Protein AF-A0A392UDD7-F1 (afdb_monomer_lite)

Secondary structure (DSSP, 8-state):
-HHHHTTT---TTHHHHHHHHHHH-HHHHHHS---PPP-SS--PPPPPSSTTS---------PPP-

Sequence (66 aa):
MYQDLKENFWWPNMKTEIAEFVSHCVVCQQVKIEHQKPAGLLQPLKIPTWKWEHITMDFVSGLPRT

Organism: NCBI:txid97028

pLDDT: mean 90.3, std 6.09, range [73.19, 97.56]

Radius of gyration: 23.95 Å; chains: 1; bounding box: 49×41×50 Å

Foldseek 3Di:
DLVVCVVPDDDPCSVVVVVVVLVPDPVSVVPDDPPDDPPPDDDDDDDDPDPPPDDDDDDDDDDDDD

InterPro domains:
  IPR041588 Integrase zinc-binding domain [PF17921] (1-32)

Structure (mmCIF, N/CA/C/O backbone):
data_AF-A0A392UDD7-F1
#
_entry.id   AF-A0A392UDD7-F1
#
loop_
_atom_site.group_PDB
_atom_site.id
_atom_site.type_symbol
_atom_site.label_atom_id
_atom_site.label_alt_id
_atom_site.label_comp_id
_atom_site.label_asym_id
_atom_site.label_entity_id
_atom_site.label_seq_id
_atom_site.pdbx_PDB_ins_code
_atom_site.Cartn_x
_atom_site.Cartn_y
_atom_site.Cartn_z
_atom_site.occupancy
_atom_site.B_iso_or_equiv
_atom_site.auth_seq_id
_atom_site.auth_comp_id
_atom_site.auth_asym_id
_atom_site.auth_atom_id
_atom_site.pdbx_PDB_model_num
ATOM 1 N N . MET A 1 1 ? 10.066 -6.606 -14.113 1.00 84.44 1 MET A N 1
ATOM 2 C CA . MET A 1 1 ? 9.993 -6.075 -15.492 1.00 84.44 1 MET A CA 1
ATOM 3 C C . MET A 1 1 ? 11.133 -5.122 -15.802 1.00 84.44 1 MET A C 1
ATOM 5 O O . MET A 1 1 ? 12.038 -5.548 -16.493 1.00 84.44 1 MET A O 1
ATOM 9 N N . TYR A 1 2 ? 11.170 -3.884 -15.284 1.00 91.12 2 TYR A N 1
ATOM 10 C CA . TYR A 1 2 ? 12.316 -2.994 -15.566 1.00 91.12 2 TYR A CA 1
ATOM 11 C C . TYR A 1 2 ? 13.656 -3.578 -15.086 1.00 91.12 2 TYR A C 1
ATOM 13 O O . TYR A 1 2 ? 14.639 -3.532 -15.814 1.00 91.12 2 TYR A O 1
ATOM 21 N N . GLN A 1 3 ? 13.679 -4.146 -13.874 1.00 91.38 3 GLN A N 1
ATOM 22 C CA . GLN A 1 3 ? 14.894 -4.730 -13.295 1.00 91.38 3 GLN A CA 1
ATOM 23 C C . GLN A 1 3 ? 15.409 -5.948 -14.073 1.00 91.38 3 GLN A C 1
ATOM 25 O O . GLN A 1 3 ? 16.615 -6.137 -14.103 1.00 91.38 3 GLN A O 1
ATOM 30 N N . ASP A 1 4 ? 14.526 -6.705 -14.727 1.00 93.31 4 ASP A N 1
ATOM 31 C CA . ASP A 1 4 ? 14.903 -7.897 -15.500 1.00 93.31 4 ASP A CA 1
ATOM 32 C C . ASP A 1 4 ? 15.338 -7.500 -16.923 1.00 93.31 4 ASP A C 1
ATOM 34 O O . ASP A 1 4 ? 16.315 -8.004 -17.465 1.00 93.31 4 ASP A O 1
ATOM 38 N N . LEU A 1 5 ? 14.637 -6.538 -17.536 1.00 93.75 5 LEU A N 1
ATOM 39 C CA . LEU A 1 5 ? 14.927 -6.081 -18.899 1.00 93.75 5 LEU A CA 1
ATOM 40 C C . LEU A 1 5 ? 16.220 -5.264 -18.986 1.00 93.75 5 LEU A C 1
ATOM 42 O O . LEU A 1 5 ? 16.929 -5.369 -19.986 1.00 93.75 5 LEU A O 1
ATOM 46 N N . LYS A 1 6 ? 16.565 -4.498 -17.940 1.00 94.88 6 LYS A N 1
ATOM 47 C CA . LYS A 1 6 ? 17.792 -3.680 -17.921 1.00 94.88 6 LYS A CA 1
ATOM 48 C C . LYS A 1 6 ? 19.086 -4.502 -17.966 1.00 94.88 6 LYS A C 1
ATOM 50 O O . LYS A 1 6 ? 20.143 -3.922 -18.179 1.00 94.88 6 LYS A O 1
ATOM 55 N N . GLU A 1 7 ? 19.024 -5.805 -17.682 1.00 95.94 7 GLU A N 1
ATOM 56 C CA . GLU A 1 7 ? 20.207 -6.673 -17.702 1.00 95.94 7 GLU A CA 1
ATOM 57 C C . GLU A 1 7 ? 20.696 -6.921 -19.130 1.00 95.94 7 GLU A C 1
ATOM 59 O O . GLU A 1 7 ? 21.893 -7.064 -19.351 1.00 95.94 7 GLU A O 1
ATOM 64 N N . ASN A 1 8 ? 19.774 -6.923 -20.098 1.00 97.00 8 ASN A N 1
ATOM 65 C CA . ASN A 1 8 ? 20.055 -7.306 -21.481 1.00 97.00 8 ASN A CA 1
ATOM 66 C C . ASN A 1 8 ? 19.765 -6.192 -22.496 1.00 97.00 8 ASN A C 1
ATOM 68 O O . ASN A 1 8 ? 20.266 -6.243 -23.618 1.00 97.00 8 ASN A O 1
ATOM 72 N N . PHE A 1 9 ? 18.962 -5.188 -22.130 1.00 95.19 9 PHE A N 1
ATOM 73 C CA . PHE A 1 9 ? 18.497 -4.153 -23.049 1.00 95.19 9 PHE A CA 1
ATOM 74 C C . PHE A 1 9 ? 18.642 -2.749 -22.464 1.00 95.19 9 PHE A C 1
ATOM 76 O O . PHE A 1 9 ? 18.55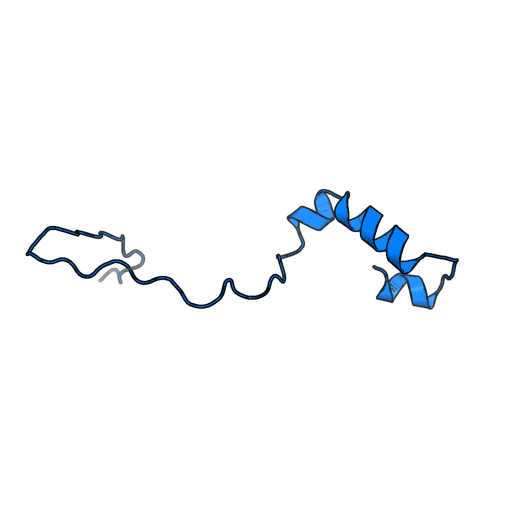6 -2.538 -21.253 1.00 95.19 9 PHE A O 1
ATOM 83 N N . TRP A 1 10 ? 18.818 -1.770 -23.353 1.00 95.62 10 TRP A N 1
ATOM 84 C CA . TRP A 1 10 ? 18.832 -0.355 -23.004 1.00 95.62 10 TRP A CA 1
ATOM 85 C C . TRP A 1 10 ? 18.340 0.503 -24.171 1.00 95.62 10 TRP A C 1
ATOM 87 O O . TRP A 1 10 ? 18.746 0.294 -25.314 1.00 95.62 10 TRP A O 1
ATOM 97 N N . TRP A 1 11 ? 17.492 1.487 -23.869 1.00 96.56 11 TRP A N 1
ATOM 98 C CA . TRP A 1 11 ? 17.084 2.544 -24.793 1.00 96.56 11 TRP A CA 1
ATOM 99 C C . TRP A 1 11 ? 16.647 3.805 -24.022 1.00 96.56 11 TRP A C 1
ATOM 101 O O . TRP A 1 11 ? 16.374 3.729 -22.813 1.00 96.56 11 TRP A O 1
ATOM 111 N N . PRO A 1 12 ? 16.586 4.982 -24.677 1.00 97.56 12 PRO A N 1
ATOM 112 C CA . PRO A 1 12 ? 16.081 6.204 -24.050 1.00 97.56 12 PRO A CA 1
ATOM 113 C C . PRO A 1 12 ? 14.653 6.012 -23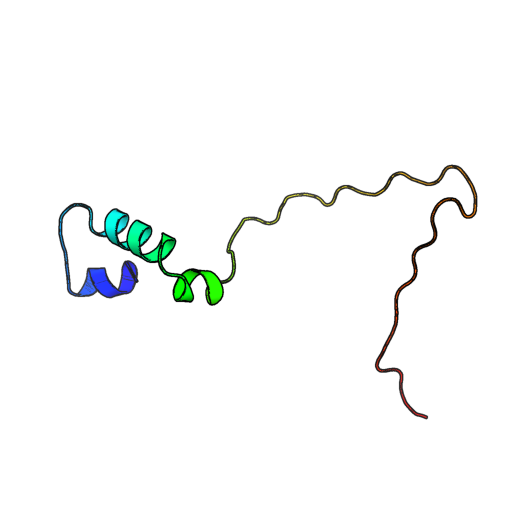.520 1.00 97.56 12 PRO A C 1
ATOM 115 O O . PRO A 1 12 ? 13.828 5.425 -24.200 1.00 97.56 12 PRO A O 1
ATOM 118 N N . ASN A 1 13 ? 14.349 6.509 -22.316 1.00 95.81 13 ASN A N 1
ATOM 119 C CA . ASN A 1 13 ? 13.025 6.413 -21.668 1.00 95.81 13 ASN A CA 1
ATOM 120 C C . ASN A 1 13 ? 12.508 5.000 -21.325 1.00 95.81 13 ASN A C 1
ATOM 122 O O . ASN A 1 13 ? 11.387 4.879 -20.828 1.00 95.81 13 ASN A O 1
ATOM 126 N N . MET A 1 14 ? 13.335 3.954 -21.444 1.00 96.06 14 MET A N 1
ATOM 127 C CA . MET A 1 14 ? 12.974 2.556 -21.151 1.00 96.06 14 MET A CA 1
ATOM 128 C C . MET A 1 14 ? 12.183 2.357 -19.851 1.00 96.06 14 MET A C 1
ATOM 130 O O . MET A 1 14 ? 11.177 1.652 -19.817 1.00 96.06 14 MET A O 1
ATOM 134 N N . LYS A 1 15 ? 12.620 2.981 -18.751 1.00 95.38 15 LYS A N 1
ATOM 135 C CA . LYS A 1 15 ? 11.948 2.845 -17.450 1.00 95.38 15 LYS A CA 1
ATOM 136 C C . LYS A 1 15 ? 10.511 3.375 -17.478 1.00 95.38 15 LYS A C 1
ATOM 138 O O . LYS A 1 15 ? 9.636 2.762 -16.870 1.00 95.38 15 LYS A O 1
ATOM 143 N N . THR A 1 16 ? 10.298 4.506 -18.143 1.00 96.50 16 THR A N 1
ATOM 144 C CA . THR A 1 16 ? 9.005 5.191 -18.225 1.00 96.50 16 THR A CA 1
ATOM 145 C C . THR A 1 16 ? 8.051 4.414 -19.121 1.00 96.50 16 THR A C 1
ATOM 147 O O . THR A 1 16 ? 6.941 4.114 -18.698 1.00 96.50 16 THR A O 1
ATOM 150 N N . GLU A 1 17 ? 8.515 3.990 -20.296 1.00 96.12 17 GLU A N 1
ATOM 151 C CA . GLU A 1 17 ? 7.714 3.210 -21.247 1.00 96.12 17 GLU A CA 1
ATOM 152 C C . GLU A 1 17 ? 7.296 1.853 -20.666 1.00 96.12 17 GLU A C 1
ATOM 154 O O . GLU A 1 17 ? 6.142 1.443 -20.776 1.00 96.12 17 GLU A O 1
ATOM 159 N N . ILE A 1 18 ? 8.203 1.168 -19.959 1.00 94.94 18 ILE A N 1
ATOM 160 C CA . ILE A 1 18 ? 7.865 -0.080 -19.261 1.00 94.94 18 ILE A CA 1
ATOM 161 C C . ILE A 1 18 ? 6.831 0.174 -18.157 1.00 94.94 18 ILE A C 1
ATOM 163 O O . ILE A 1 18 ? 5.938 -0.649 -17.959 1.00 94.94 18 ILE A O 1
ATOM 167 N N . ALA A 1 19 ? 6.940 1.280 -17.415 1.00 93.44 19 ALA A N 1
ATOM 168 C CA . ALA A 1 19 ? 5.964 1.619 -16.381 1.00 93.44 19 ALA A CA 1
ATOM 169 C C . ALA A 1 19 ? 4.573 1.887 -16.980 1.00 93.44 19 ALA A C 1
ATOM 171 O O . ALA A 1 19 ? 3.590 1.377 -16.447 1.00 93.44 19 ALA A O 1
ATOM 172 N N . GLU A 1 20 ? 4.507 2.604 -18.103 1.00 95.62 20 GLU A N 1
ATOM 173 C CA . GLU A 1 20 ? 3.269 2.897 -18.834 1.00 95.62 20 GLU A CA 1
ATOM 174 C C . GLU A 1 20 ? 2.627 1.631 -19.425 1.00 95.62 20 GLU A C 1
ATOM 176 O O . GLU A 1 20 ? 1.418 1.411 -19.320 1.00 95.62 20 GLU A O 1
ATOM 181 N N . PHE A 1 21 ? 3.436 0.729 -19.981 1.00 94.12 21 PHE A N 1
ATOM 182 C CA . PHE A 1 21 ? 2.945 -0.571 -20.433 1.00 94.12 21 PHE A CA 1
ATOM 183 C C . PHE A 1 21 ? 2.333 -1.371 -19.273 1.00 94.12 21 PHE A C 1
ATOM 185 O O . PHE A 1 21 ? 1.234 -1.919 -19.382 1.00 94.12 21 PHE A O 1
ATOM 192 N N . VAL A 1 22 ? 3.025 -1.415 -18.130 1.00 91.62 22 VAL A N 1
ATOM 193 C CA . VAL A 1 22 ? 2.550 -2.133 -16.940 1.00 91.62 22 VAL A CA 1
ATOM 194 C C . VAL A 1 22 ? 1.289 -1.491 -16.354 1.00 91.62 22 VAL A C 1
ATOM 196 O O . VAL A 1 22 ? 0.439 -2.228 -15.849 1.00 91.62 22 VAL A O 1
ATOM 199 N N . SER A 1 23 ? 1.118 -0.165 -16.431 1.00 91.06 23 SER A N 1
ATOM 200 C CA . SER A 1 23 ? -0.118 0.491 -15.979 1.00 91.06 23 SER A CA 1
ATOM 201 C C . SER A 1 23 ? -1.331 0.124 -16.831 1.00 91.06 23 SER A C 1
ATOM 203 O O . SER A 1 23 ? -2.428 0.022 -16.292 1.00 91.06 23 SER A O 1
ATOM 205 N N . HIS A 1 24 ? -1.146 -0.144 -18.127 1.00 94.06 24 HIS A N 1
ATOM 206 C CA . HIS A 1 24 ? -2.234 -0.542 -19.028 1.00 94.06 24 HIS A CA 1
ATOM 207 C C . HIS A 1 24 ? -2.470 -2.064 -19.103 1.00 94.06 24 HIS A C 1
ATOM 209 O O . HIS A 1 24 ? -3.480 -2.510 -19.647 1.00 94.06 24 HIS A O 1
ATOM 215 N N . CYS A 1 25 ? -1.574 -2.890 -18.557 1.00 92.69 25 CYS A N 1
ATOM 216 C CA . CYS A 1 25 ? -1.704 -4.346 -18.608 1.00 92.69 25 CYS A CA 1
ATOM 217 C C . CYS A 1 25 ? -2.676 -4.886 -17.542 1.00 92.69 25 CYS A C 1
ATOM 219 O O . CYS A 1 25 ? -2.332 -4.975 -16.362 1.00 92.69 25 CYS A O 1
ATOM 221 N N . VAL A 1 26 ? -3.859 -5.345 -17.967 1.00 92.56 26 VAL A N 1
ATOM 222 C CA . VAL A 1 26 ? -4.916 -5.888 -17.085 1.00 92.56 26 VAL A CA 1
ATOM 223 C C . VAL A 1 26 ? -4.419 -7.042 -16.211 1.00 92.56 26 VAL A C 1
ATOM 225 O O . VAL A 1 26 ? -4.661 -7.051 -15.007 1.00 92.56 26 VAL A O 1
ATOM 228 N N . VAL A 1 27 ? -3.670 -7.988 -16.784 1.00 93.25 27 VAL A N 1
ATOM 229 C CA . VAL A 1 27 ? -3.131 -9.138 -16.037 1.00 93.25 27 VAL A CA 1
ATOM 230 C C . VAL A 1 27 ? -2.161 -8.672 -14.950 1.00 93.25 27 VAL A C 1
ATOM 232 O O . VAL A 1 27 ? -2.213 -9.152 -13.820 1.00 93.25 27 VAL A O 1
ATOM 235 N N . CYS A 1 28 ? -1.298 -7.697 -15.255 1.00 90.00 28 CYS A N 1
ATOM 236 C CA . CYS A 1 28 ? -0.388 -7.137 -14.260 1.00 90.00 28 CYS A CA 1
ATOM 237 C C . CYS A 1 28 ? -1.139 -6.416 -13.136 1.00 90.00 28 CYS A C 1
ATOM 239 O O . CYS A 1 28 ? -0.731 -6.553 -11.987 1.00 90.00 28 CYS A O 1
ATOM 241 N N . GLN A 1 29 ? -2.208 -5.682 -13.452 1.00 89.38 29 GLN A N 1
ATOM 242 C CA . GLN A 1 29 ? -3.016 -4.978 -12.453 1.00 89.38 29 GLN A CA 1
ATOM 243 C C . GLN A 1 29 ? -3.810 -5.937 -11.554 1.00 89.38 29 GLN A C 1
ATOM 245 O O . GLN A 1 29 ? -3.961 -5.670 -10.371 1.00 89.38 29 GLN A O 1
ATOM 250 N N . GLN A 1 30 ? -4.278 -7.071 -12.082 1.00 88.25 30 GLN A N 1
ATOM 251 C CA . GLN A 1 30 ? -5.031 -8.061 -11.300 1.00 88.25 30 GLN A CA 1
ATOM 252 C C . GLN A 1 30 ? -4.145 -8.917 -10.389 1.00 88.25 30 GLN A C 1
ATOM 254 O O . GLN A 1 30 ? -4.550 -9.274 -9.287 1.00 88.25 30 GLN A O 1
ATOM 259 N N . VAL A 1 31 ? -2.953 -9.289 -10.862 1.00 87.31 31 VAL A N 1
ATOM 260 C CA . VAL A 1 31 ? -2.059 -10.203 -10.134 1.00 87.31 31 VAL A CA 1
ATOM 261 C C . VAL A 1 31 ? -1.192 -9.458 -9.122 1.00 87.31 31 VAL A C 1
ATOM 263 O O . VAL A 1 31 ? -0.803 -10.026 -8.100 1.00 87.31 31 VAL A O 1
ATOM 266 N N . LYS A 1 32 ? -0.850 -8.192 -9.386 1.00 82.00 32 LYS A N 1
ATOM 267 C CA . LYS A 1 32 ? -0.049 -7.415 -8.443 1.00 82.00 32 LYS A CA 1
ATOM 268 C C . LYS A 1 32 ? -0.913 -6.896 -7.309 1.00 82.00 32 LYS A C 1
ATOM 270 O O . LYS A 1 32 ? -1.870 -6.164 -7.516 1.00 82.00 32 LYS A O 1
ATOM 275 N N . ILE A 1 33 ? -0.483 -7.213 -6.097 1.00 74.12 33 ILE A N 1
ATOM 276 C CA . ILE A 1 33 ? -1.018 -6.613 -4.882 1.00 74.12 33 ILE A CA 1
ATOM 277 C C . ILE A 1 33 ? -0.662 -5.121 -4.896 1.00 74.12 33 ILE A C 1
ATOM 279 O O . ILE A 1 33 ? 0.472 -4.743 -5.228 1.00 74.12 33 ILE A O 1
ATOM 283 N N . GLU A 1 34 ? -1.622 -4.269 -4.538 1.00 73.38 34 GLU A N 1
ATOM 284 C CA . GLU A 1 34 ? -1.350 -2.859 -4.286 1.00 73.38 34 GLU A CA 1
ATOM 285 C C . GLU A 1 34 ? -0.346 -2.734 -3.136 1.00 73.38 34 GLU A C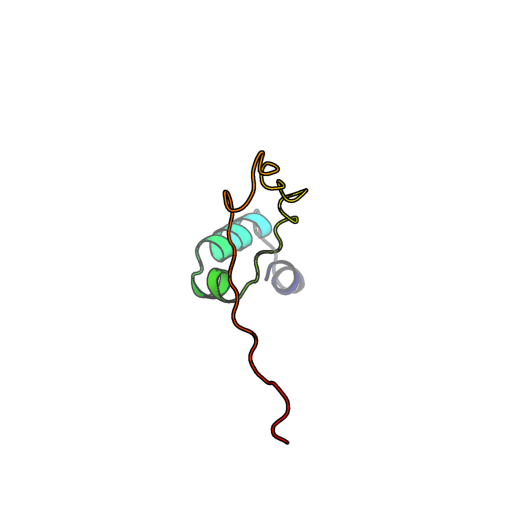 1
ATOM 287 O O . GLU A 1 34 ? -0.638 -3.048 -1.986 1.00 73.38 34 GLU A O 1
ATOM 292 N N . HIS A 1 35 ? 0.848 -2.229 -3.440 1.00 73.19 35 HIS A N 1
ATOM 293 C CA . HIS A 1 35 ? 1.843 -1.862 -2.429 1.00 73.19 35 HIS A CA 1
ATOM 294 C C . HIS A 1 35 ? 1.655 -0.403 -1.999 1.00 73.19 35 HIS A C 1
ATOM 296 O O . HIS A 1 35 ? 2.624 0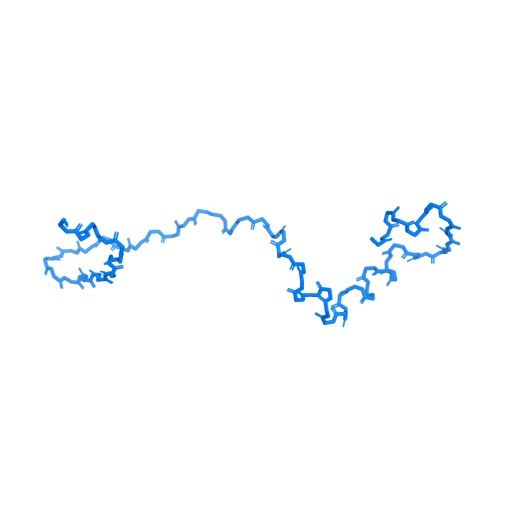.339 -1.823 1.00 73.19 35 HIS A O 1
ATOM 302 N N . GLN A 1 36 ? 0.400 0.040 -1.903 1.00 76.94 36 GLN A N 1
ATOM 303 C CA . GLN A 1 36 ? 0.102 1.365 -1.386 1.00 76.94 36 GLN A CA 1
ATOM 304 C C . GLN A 1 36 ? 0.508 1.425 0.083 1.00 76.94 36 GLN A C 1
ATOM 306 O O . GLN A 1 36 ? 0.450 0.432 0.815 1.00 76.94 36 GLN A O 1
ATOM 311 N N . LYS A 1 37 ? 0.942 2.607 0.527 1.00 78.69 37 LYS A N 1
ATOM 312 C CA . LYS A 1 37 ? 1.152 2.819 1.958 1.00 78.69 37 LYS A CA 1
ATOM 313 C C . LYS A 1 37 ? -0.176 2.560 2.677 1.00 78.69 37 LYS A C 1
ATOM 315 O O . LYS A 1 37 ? -1.220 2.936 2.139 1.00 78.69 37 LYS A O 1
ATOM 320 N N . PRO A 1 38 ? -0.157 1.953 3.876 1.00 80.94 38 PRO A N 1
ATOM 321 C CA . PRO A 1 38 ? -1.370 1.817 4.668 1.00 80.94 38 PRO A CA 1
ATOM 322 C C . PRO A 1 38 ? -2.031 3.191 4.805 1.00 80.94 38 PRO A C 1
ATOM 324 O O . PRO A 1 38 ? -1.330 4.193 4.971 1.00 80.94 38 PRO A O 1
ATOM 327 N N . ALA A 1 39 ? -3.362 3.232 4.721 1.00 82.50 39 ALA A N 1
ATOM 328 C CA . ALA A 1 39 ? -4.177 4.447 4.594 1.00 82.50 39 ALA A CA 1
ATOM 329 C C . ALA A 1 39 ? -4.120 5.414 5.804 1.00 82.50 39 ALA A C 1
ATOM 331 O O . ALA A 1 39 ? -4.933 6.327 5.918 1.00 82.50 39 ALA A O 1
ATOM 332 N N . GLY A 1 40 ? -3.150 5.241 6.702 1.00 84.81 40 GLY A N 1
ATOM 333 C CA . GLY A 1 40 ? -2.988 5.996 7.934 1.00 84.81 40 GLY A CA 1
ATOM 334 C C . GLY A 1 40 ? -3.720 5.351 9.106 1.00 84.81 40 GLY A C 1
ATOM 335 O O . GLY A 1 40 ? -3.960 4.144 9.130 1.00 84.81 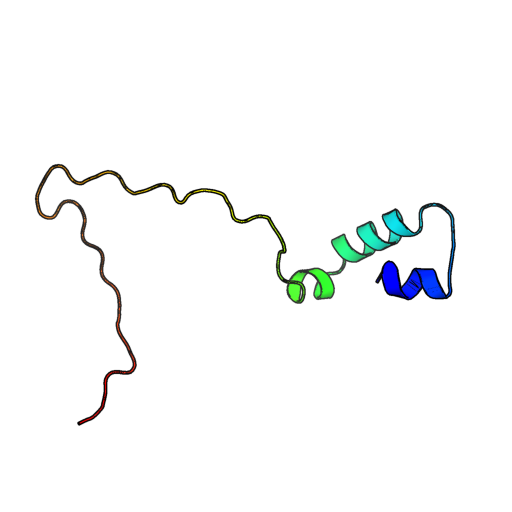40 GLY A O 1
ATOM 336 N N . LEU A 1 41 ? -4.028 6.167 10.114 1.00 89.31 41 LEU A N 1
ATOM 337 C CA . LEU A 1 41 ? -4.760 5.726 11.298 1.00 89.31 41 LEU A CA 1
ATOM 338 C C . LEU A 1 41 ? -6.224 5.456 10.938 1.00 89.31 41 LEU A C 1
ATOM 340 O O . LEU A 1 41 ? -6.856 6.257 10.247 1.00 89.31 41 LEU A O 1
ATOM 344 N N . LEU A 1 42 ? -6.771 4.350 11.447 1.00 87.50 42 LEU A N 1
ATOM 345 C CA . LEU A 1 42 ? -8.206 4.086 11.372 1.00 87.50 42 LEU A CA 1
ATOM 346 C C . LEU A 1 42 ? -8.964 5.239 12.040 1.00 87.50 42 LEU A C 1
ATOM 348 O O . LEU A 1 42 ? -8.605 5.658 13.141 1.00 87.50 42 LEU A O 1
ATOM 352 N N . GLN A 1 43 ? -10.013 5.741 11.386 1.00 86.81 43 GLN A N 1
ATOM 353 C CA . GLN A 1 43 ? -10.913 6.711 12.004 1.00 86.81 43 GLN A CA 1
ATOM 354 C C . GLN A 1 43 ? -11.876 5.963 12.934 1.00 86.81 43 GLN A C 1
ATOM 356 O O . GLN A 1 43 ? -12.685 5.171 12.444 1.00 86.81 43 GLN A O 1
ATOM 361 N N . PRO A 1 44 ? -11.796 6.161 14.263 1.00 88.00 44 PRO A N 1
ATOM 362 C CA . PRO A 1 44 ? -12.704 5.497 15.182 1.00 88.00 44 PRO A CA 1
ATOM 363 C C . PRO A 1 44 ? -14.137 5.999 14.980 1.00 88.00 44 PRO A C 1
ATOM 365 O O . PRO A 1 44 ? -14.370 7.170 14.668 1.00 88.00 44 PRO A O 1
ATOM 368 N N . LEU A 1 45 ? -15.108 5.109 15.195 1.00 88.25 45 LEU A N 1
ATOM 369 C CA . LEU A 1 45 ? -16.514 5.497 15.243 1.00 88.25 45 LEU A CA 1
ATOM 370 C C . LEU A 1 45 ? -16.757 6.431 16.433 1.00 88.25 45 LEU A C 1
ATOM 372 O O . LEU A 1 45 ? -16.076 6.358 17.459 1.00 88.25 45 LEU A O 1
ATOM 376 N N . LYS A 1 46 ? -17.751 7.311 16.295 1.00 90.50 46 LYS A N 1
ATOM 377 C CA . LYS A 1 46 ? -18.184 8.170 17.399 1.00 90.50 46 LYS A CA 1
ATOM 378 C C . LYS A 1 46 ? -18.672 7.302 18.557 1.00 90.50 46 LYS A C 1
ATOM 380 O O . LYS A 1 46 ? -19.337 6.291 18.341 1.00 90.50 46 LYS A O 1
ATOM 385 N N . ILE A 1 47 ? -18.337 7.717 19.774 1.00 90.31 47 ILE A N 1
ATOM 386 C CA . ILE A 1 47 ? -18.791 7.035 20.984 1.00 90.31 47 ILE A CA 1
ATOM 387 C C . ILE A 1 47 ? -20.312 7.236 21.096 1.00 90.31 47 ILE A C 1
ATOM 389 O O . ILE A 1 47 ? -20.755 8.387 21.030 1.00 90.31 47 ILE A O 1
ATOM 393 N N . PRO A 1 48 ? -21.100 6.159 21.265 1.00 93.62 48 PRO A N 1
ATOM 394 C CA . PRO A 1 48 ? -22.526 6.264 21.545 1.00 93.62 48 PRO A CA 1
ATOM 395 C C . PRO A 1 48 ? -22.775 7.065 22.828 1.00 93.62 48 PRO A C 1
ATOM 397 O O . PRO A 1 48 ? -22.102 6.851 23.837 1.00 93.62 48 PRO A O 1
ATOM 400 N N . THR A 1 49 ? -23.760 7.954 22.815 1.00 95.75 49 THR A N 1
ATOM 401 C CA . THR A 1 49 ? -24.226 8.687 23.998 1.00 95.75 49 THR A CA 1
ATOM 402 C C . THR A 1 49 ? -25.152 7.863 24.882 1.00 95.75 49 THR A C 1
ATOM 404 O O . THR A 1 49 ? -25.274 8.147 26.075 1.00 95.75 49 THR A O 1
ATOM 407 N N . TRP A 1 50 ? -25.797 6.836 24.327 1.00 95.44 50 TRP A N 1
ATOM 408 C CA . TRP A 1 50 ? -26.795 6.043 25.034 1.00 95.44 50 TRP A CA 1
ATOM 409 C C . TRP A 1 50 ? -26.739 4.556 24.684 1.00 95.44 50 TRP A C 1
ATOM 411 O O . TRP A 1 50 ? -26.133 4.117 23.705 1.00 95.44 50 TRP A O 1
ATOM 421 N N . LYS A 1 51 ? -27.398 3.747 25.518 1.00 92.62 51 LYS A N 1
ATOM 422 C CA . LYS A 1 51 ? -27.503 2.300 25.307 1.00 92.62 51 LYS A CA 1
ATOM 423 C C . LYS A 1 51 ? -28.248 1.991 24.005 1.00 92.62 51 LYS A C 1
ATOM 425 O O . LYS A 1 51 ? -29.275 2.604 23.724 1.00 92.62 51 LYS A O 1
ATOM 430 N N . TRP A 1 52 ? -27.759 0.985 23.278 1.00 91.44 52 TRP A N 1
ATOM 431 C CA . TRP A 1 52 ? -28.363 0.447 22.048 1.00 91.44 52 TRP A CA 1
ATOM 432 C C . TRP A 1 52 ? -28.402 1.394 20.838 1.00 91.44 52 TRP A C 1
ATOM 434 O O . TRP A 1 52 ? -29.062 1.078 19.855 1.00 91.44 52 TRP A O 1
ATOM 444 N N . GLU A 1 53 ? -27.681 2.517 20.861 1.00 93.88 53 GLU A N 1
ATOM 445 C CA . GLU A 1 53 ? -27.559 3.396 19.684 1.00 93.88 53 GLU A CA 1
ATOM 446 C C . GLU A 1 53 ? -26.755 2.749 18.548 1.00 93.88 53 GLU A C 1
ATOM 448 O O . GLU A 1 53 ? -27.030 2.984 17.374 1.00 93.88 53 GLU A O 1
ATOM 453 N N . HIS A 1 54 ? -25.777 1.908 18.895 1.00 91.50 54 HIS A N 1
ATOM 454 C CA . HIS A 1 54 ? -24.958 1.172 17.940 1.00 91.50 54 HIS A CA 1
ATOM 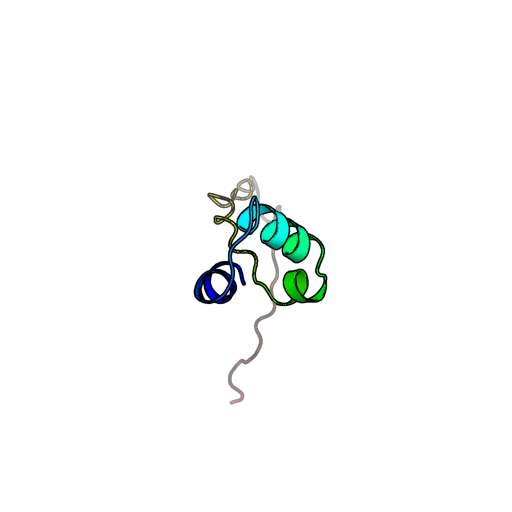455 C C . HIS A 1 54 ? -24.909 -0.305 18.336 1.00 91.50 54 HIS A C 1
ATOM 457 O O . HIS A 1 54 ? -24.491 -0.644 19.443 1.00 91.50 54 HIS A O 1
ATOM 463 N N . ILE A 1 55 ? -25.334 -1.181 17.424 1.00 91.31 55 ILE A N 1
ATOM 464 C CA . ILE A 1 55 ? -25.262 -2.638 17.567 1.00 91.31 55 ILE A CA 1
ATOM 465 C C . ILE A 1 55 ? -24.492 -3.170 16.360 1.00 91.31 55 ILE A C 1
ATOM 467 O O . ILE A 1 55 ? -24.898 -2.952 15.220 1.00 91.31 55 ILE A O 1
ATOM 471 N N . THR A 1 56 ? -23.380 -3.856 16.609 1.00 91.94 56 THR A N 1
ATOM 472 C CA . THR A 1 56 ? -22.633 -4.597 15.590 1.00 91.94 56 THR A CA 1
ATOM 473 C C . THR A 1 56 ? -22.821 -6.090 15.827 1.00 91.94 56 THR A C 1
ATOM 475 O O . THR A 1 56 ? -22.926 -6.544 16.965 1.00 91.94 56 THR A O 1
ATOM 478 N N . MET A 1 57 ? -22.900 -6.859 14.747 1.00 95.12 57 MET A N 1
ATOM 479 C CA . MET A 1 57 ? -23.039 -8.310 14.793 1.00 95.12 57 MET A CA 1
ATOM 480 C C . MET A 1 57 ? -22.047 -8.912 13.808 1.00 95.12 57 MET A C 1
ATOM 482 O O . MET A 1 57 ? -21.888 -8.388 12.707 1.00 95.12 57 MET A O 1
ATOM 486 N N . ASP A 1 58 ? -21.399 -9.998 14.211 1.00 95.00 58 ASP A N 1
ATOM 487 C CA . ASP A 1 58 ? -20.469 -10.750 13.375 1.00 95.00 58 ASP A CA 1
ATOM 488 C C . ASP A 1 58 ? -20.685 -12.254 13.580 1.00 95.00 58 ASP A C 1
ATOM 490 O O . ASP A 1 58 ? -21.206 -12.685 14.615 1.00 95.00 58 ASP A O 1
ATOM 494 N N . PHE A 1 59 ? -20.308 -13.055 12.588 1.00 93.75 59 PHE A N 1
ATOM 495 C CA . PHE A 1 59 ? -20.451 -14.504 12.620 1.00 93.75 59 PHE A CA 1
ATOM 496 C C . PHE A 1 59 ? -19.117 -15.168 12.942 1.00 93.75 59 PHE A C 1
ATOM 498 O O . PHE A 1 59 ? -18.152 -15.073 12.188 1.00 93.75 59 PHE A O 1
ATOM 505 N N . VAL A 1 60 ? -19.088 -15.938 14.028 1.00 92.62 60 VAL A N 1
ATOM 506 C CA . VAL A 1 60 ? -17.960 -16.822 14.330 1.00 92.62 60 VAL A CA 1
ATOM 507 C C . VAL A 1 60 ? -18.236 -18.194 13.722 1.00 92.62 60 VAL A C 1
ATOM 509 O O . VAL A 1 60 ? -19.259 -18.817 14.001 1.00 92.62 60 VAL A O 1
ATOM 512 N N . SER A 1 61 ? -17.314 -18.674 12.890 1.00 93.31 61 SER A N 1
ATOM 513 C CA . SER A 1 61 ? -17.357 -20.013 12.296 1.00 93.31 61 SER A CA 1
ATOM 514 C C . SER A 1 61 ? -16.192 -20.874 12.802 1.00 93.31 61 SER A C 1
ATOM 516 O O . SER A 1 61 ? -15.245 -20.359 13.391 1.00 93.31 61 SER A O 1
ATOM 518 N N . GLY A 1 62 ? -16.265 -22.197 12.611 1.00 90.69 62 GLY A N 1
ATOM 519 C CA . GLY A 1 62 ? -15.170 -23.110 12.977 1.00 90.69 62 GLY A CA 1
ATOM 520 C C . GLY A 1 62 ? -15.086 -23.479 14.463 1.00 90.69 62 GLY A C 1
ATOM 521 O O . GLY A 1 62 ? -14.016 -23.846 14.939 1.00 90.69 62 GLY A O 1
ATOM 522 N N . LEU A 1 63 ? -16.196 -23.395 15.202 1.00 91.94 63 LEU A N 1
ATOM 523 C CA . LEU A 1 63 ? -16.244 -23.852 16.592 1.00 91.94 63 LEU A CA 1
ATOM 524 C C . LEU A 1 63 ? -15.984 -25.370 16.680 1.00 91.94 63 LEU A C 1
ATOM 526 O O . LEU A 1 63 ? -16.410 -26.102 15.775 1.00 91.94 63 LEU A O 1
ATOM 530 N N . PRO A 1 64 ? -15.320 -25.857 17.749 1.00 89.62 64 PRO A N 1
ATOM 531 C CA . PRO A 1 64 ? -15.117 -27.284 17.950 1.00 89.62 64 PRO A CA 1
ATOM 532 C C . PRO A 1 64 ? -16.459 -28.007 17.889 1.00 89.62 64 PRO A C 1
ATOM 534 O O . PRO A 1 64 ? -17.416 -27.620 18.562 1.00 89.62 64 PRO A O 1
ATOM 537 N N . ARG A 1 65 ? -16.531 -29.065 17.084 1.00 81.00 65 ARG A N 1
ATOM 538 C CA . ARG A 1 65 ? -17.561 -30.079 17.297 1.00 81.00 65 ARG A CA 1
ATOM 539 C C . ARG A 1 65 ? -17.077 -30.899 18.488 1.00 81.00 65 ARG A C 1
ATOM 541 O O . ARG A 1 65 ? -15.891 -31.218 18.517 1.00 81.00 65 ARG A O 1
ATOM 548 N N . THR A 1 66 ? -17.968 -31.102 19.459 1.00 76.88 66 THR A N 1
ATOM 549 C CA . THR A 1 66 ? -17.771 -31.928 20.667 1.00 76.88 66 THR A CA 1
ATOM 550 C C . THR A 1 66 ? -16.788 -33.067 20.471 1.00 76.88 66 THR A C 1
ATOM 552 O O . THR A 1 66 ? -16.963 -33.782 19.455 1.00 76.88 66 THR A O 1
#